Protein AF-A0A3R9HRT6-F1 (afdb_monomer)

Solvent-accessible surface area (backbone atoms only — not comparable to full-atom values): 5862 Å² total; per-residue (Å²): 130,56,70,68,53,45,34,55,47,36,35,75,77,74,50,81,60,59,59,66,68,38,66,72,36,67,67,59,38,50,55,53,43,52,58,54,49,53,51,51,52,51,52,52,50,48,50,53,50,51,51,53,50,51,53,50,50,53,39,50,52,36,41,48,50,49,41,30,70,75,70,73,45,58,59,71,64,43,35,75,78,38,48,65,62,43,49,54,54,51,59,76,49,36,84,76,30,54,80,80,80,83,127

Sequence (103 aa):
MTDLEKAKWLKKNYRDYALEWYLSDHARLNAIFRKEYEKYLSSLNNQILEEQQSQIEQIKERMLSAYKEVYGSDYLVDTLIDRRGTFERVQKIRELWSPVLAY

pLDDT: mean 93.58, std 7.85, range [43.78, 97.31]

Secondary structure (DSSP, 8-state):
--HHHHHHHHHHHT----HHHHHT-HHHHHHHHHHHHHHHHHHHHHHHHHHHHHHHHHHHHHHHHHHHHHHSS-HHHHHHH-HHHHHHHHHHTGGGTS-----

Structure (mmCIF, N/CA/C/O backbone):
data_AF-A0A3R9HRT6-F1
#
_entry.id   AF-A0A3R9HRT6-F1
#
loop_
_atom_site.group_PDB
_atom_site.id
_atom_site.type_symbol
_atom_site.label_atom_id
_atom_site.label_alt_id
_atom_site.label_comp_id
_atom_site.label_asym_id
_atom_site.label_entity_id
_atom_site.label_seq_id
_atom_site.pdbx_PDB_ins_code
_atom_site.Cartn_x
_atom_site.Cartn_y
_atom_site.Cartn_z
_atom_site.occupancy
_atom_site.B_iso_or_equiv
_atom_site.auth_seq_id
_atom_site.auth_comp_id
_atom_site.auth_asym_id
_atom_site.auth_atom_id
_atom_site.pdbx_PDB_model_num
ATOM 1 N N . MET A 1 1 ? 20.284 -8.390 -10.179 1.00 84.44 1 MET A N 1
ATOM 2 C CA . MET A 1 1 ? 19.790 -8.838 -11.494 1.00 84.44 1 MET A CA 1
ATOM 3 C C . MET A 1 1 ? 20.891 -8.716 -12.529 1.00 84.44 1 MET A C 1
ATOM 5 O O . MET A 1 1 ? 21.511 -7.657 -12.621 1.00 84.44 1 MET A O 1
ATOM 9 N N . THR A 1 2 ? 21.118 -9.784 -13.284 1.00 95.06 2 THR A N 1
ATOM 10 C CA . THR A 1 2 ? 21.954 -9.816 -14.489 1.00 95.06 2 THR A CA 1
ATOM 11 C C . THR A 1 2 ? 21.292 -9.034 -15.626 1.00 95.06 2 THR A C 1
ATOM 13 O O . THR A 1 2 ? 20.092 -8.761 -15.591 1.00 95.06 2 THR A O 1
ATOM 16 N N . ASP A 1 3 ? 22.048 -8.672 -16.659 1.00 94.19 3 ASP A N 1
ATOM 17 C CA . ASP A 1 3 ? 21.504 -7.925 -17.801 1.00 94.19 3 ASP A CA 1
ATOM 18 C C . ASP A 1 3 ? 20.426 -8.694 -18.561 1.00 94.19 3 ASP A C 1
ATOM 20 O O . ASP A 1 3 ? 19.420 -8.118 -18.971 1.00 94.19 3 ASP A O 1
ATOM 24 N N . LEU A 1 4 ? 20.581 -10.013 -18.673 1.00 95.69 4 LEU A N 1
ATOM 25 C CA . LEU A 1 4 ? 19.566 -10.874 -19.268 1.00 95.69 4 LEU A CA 1
ATOM 26 C C . LEU A 1 4 ? 18.261 -10.849 -18.459 1.00 95.69 4 LEU A C 1
ATOM 28 O O . LEU A 1 4 ? 17.177 -10.810 -19.039 1.00 95.69 4 LEU A O 1
ATOM 32 N N . GLU A 1 5 ? 18.348 -10.848 -17.127 1.00 96.12 5 GLU A N 1
ATOM 33 C CA . GLU A 1 5 ? 17.176 -10.734 -16.251 1.00 96.12 5 GLU A CA 1
ATOM 34 C C . GLU A 1 5 ? 16.505 -9.366 -16.386 1.00 96.12 5 GLU A C 1
ATOM 36 O O . GLU A 1 5 ? 15.284 -9.305 -16.522 1.00 96.12 5 GLU A O 1
ATOM 41 N N . LYS A 1 6 ? 17.290 -8.281 -16.428 1.00 96.44 6 LYS A N 1
ATOM 42 C CA . LYS A 1 6 ? 16.774 -6.920 -16.649 1.00 96.44 6 LYS A CA 1
ATOM 43 C C . LYS A 1 6 ? 16.067 -6.804 -17.997 1.00 96.44 6 LYS A C 1
ATOM 45 O O . LYS A 1 6 ? 14.966 -6.267 -18.061 1.00 96.44 6 LYS A O 1
ATOM 50 N N . ALA A 1 7 ? 16.665 -7.339 -19.061 1.00 96.12 7 ALA A N 1
ATOM 51 C CA . ALA A 1 7 ? 16.101 -7.316 -20.408 1.00 96.12 7 ALA A CA 1
ATOM 52 C C . ALA A 1 7 ? 14.798 -8.127 -20.495 1.00 96.12 7 ALA A C 1
ATOM 54 O O . ALA A 1 7 ? 13.801 -7.634 -21.020 1.00 96.12 7 ALA A O 1
ATOM 55 N N . LYS A 1 8 ? 14.763 -9.339 -19.919 1.00 96.31 8 LYS A N 1
ATOM 56 C CA . LYS A 1 8 ? 13.537 -10.154 -19.830 1.00 96.31 8 LYS A CA 1
ATOM 57 C C . LYS A 1 8 ? 12.447 -9.451 -19.027 1.00 96.31 8 LYS A C 1
ATOM 59 O O . LYS A 1 8 ? 11.283 -9.469 -19.424 1.00 96.31 8 LYS A O 1
ATOM 64 N N . TRP A 1 9 ? 12.818 -8.817 -17.917 1.00 96.94 9 TRP A N 1
ATOM 65 C CA . TRP A 1 9 ? 11.882 -8.057 -17.100 1.00 96.94 9 TRP A CA 1
ATOM 66 C C . TRP A 1 9 ? 11.313 -6.859 -17.869 1.00 96.94 9 TRP A C 1
ATOM 68 O O . TRP A 1 9 ? 10.097 -6.685 -17.886 1.00 96.94 9 TRP A O 1
ATOM 78 N N . LEU A 1 10 ? 12.151 -6.082 -18.563 1.00 96.12 10 LEU A N 1
ATOM 79 C CA . LEU A 1 10 ? 11.712 -4.940 -19.373 1.00 96.12 10 LEU A CA 1
ATOM 80 C C . LEU A 1 10 ? 10.822 -5.354 -20.546 1.00 96.12 10 LEU A C 1
ATOM 82 O O . LEU A 1 10 ? 9.818 -4.692 -20.799 1.00 96.12 10 LEU A O 1
ATOM 86 N N . LYS A 1 11 ? 11.138 -6.468 -21.214 1.00 95.38 11 LYS A N 1
ATOM 87 C CA . LYS A 1 11 ? 10.303 -7.016 -22.290 1.00 95.38 11 LYS A CA 1
ATOM 88 C C . LYS A 1 11 ? 8.879 -7.310 -21.810 1.00 95.38 11 LYS A C 1
ATOM 90 O O . LYS A 1 11 ? 7.918 -7.016 -22.509 1.00 95.38 11 LYS A O 1
ATOM 95 N N . LYS A 1 12 ? 8.747 -7.851 -20.594 1.00 94.75 12 LYS A N 1
ATOM 96 C CA . LYS A 1 12 ? 7.455 -8.194 -19.985 1.00 94.75 12 LYS A CA 1
ATOM 97 C C . LYS A 1 12 ? 6.709 -6.988 -19.402 1.00 94.75 12 LYS A C 1
ATOM 99 O O . LYS A 1 12 ? 5.489 -6.945 -19.496 1.00 94.75 12 LYS A O 1
ATOM 104 N N . ASN A 1 13 ? 7.415 -6.056 -18.758 1.00 92.81 13 ASN A N 1
ATOM 105 C CA . ASN A 1 13 ? 6.801 -5.042 -17.886 1.00 92.81 13 ASN A CA 1
ATOM 106 C C . ASN A 1 13 ? 6.921 -3.598 -18.402 1.00 92.81 13 ASN A C 1
ATOM 108 O O . ASN A 1 13 ? 6.373 -2.693 -17.782 1.00 92.81 13 ASN A O 1
ATOM 112 N N . TYR A 1 14 ? 7.641 -3.361 -19.501 1.00 91.12 14 TYR A N 1
ATOM 113 C CA . TYR A 1 14 ? 7.830 -2.023 -20.065 1.00 91.12 14 TYR A CA 1
ATOM 114 C C . TYR A 1 14 ? 7.458 -1.954 -21.548 1.00 91.12 14 TYR A C 1
ATOM 116 O O . TYR A 1 14 ? 6.470 -1.313 -21.903 1.00 91.12 14 TYR A O 1
ATOM 124 N N . ARG A 1 15 ? 8.249 -2.572 -22.432 1.00 91.12 15 ARG A N 1
ATOM 125 C CA . ARG A 1 15 ? 8.025 -2.563 -23.886 1.00 91.12 15 ARG A CA 1
ATOM 126 C C . ARG A 1 15 ? 8.558 -3.839 -24.507 1.00 91.12 15 ARG A C 1
ATOM 128 O O . ARG A 1 15 ? 9.632 -4.302 -24.145 1.00 91.12 15 ARG A O 1
ATOM 135 N N . ASP A 1 16 ? 7.851 -4.351 -25.503 1.00 92.19 16 ASP A N 1
ATOM 136 C CA . ASP A 1 16 ? 8.189 -5.624 -26.136 1.00 92.19 16 ASP A CA 1
ATOM 137 C C . ASP A 1 16 ? 9.268 -5.485 -27.229 1.00 92.19 16 ASP A C 1
ATOM 139 O O . ASP A 1 16 ? 9.079 -5.868 -28.382 1.00 92.19 16 ASP A O 1
ATOM 143 N N . TYR A 1 17 ? 10.421 -4.899 -26.890 1.00 92.44 17 TYR A N 1
ATOM 144 C CA . TYR A 1 17 ? 11.575 -4.920 -27.791 1.00 92.44 17 TYR A CA 1
ATOM 145 C C . TYR A 1 17 ? 12.247 -6.304 -27.800 1.00 92.44 17 TYR A C 1
ATOM 147 O O . TYR A 1 17 ? 12.071 -7.143 -26.905 1.00 92.44 17 TYR A O 1
ATOM 155 N N . ALA A 1 18 ? 13.036 -6.556 -28.843 1.00 93.69 18 ALA A N 1
ATOM 156 C CA . ALA A 1 18 ? 13.901 -7.726 -28.912 1.00 93.69 18 ALA A CA 1
ATOM 157 C C . ALA A 1 18 ? 14.924 -7.709 -27.757 1.00 93.69 18 ALA A C 1
ATOM 159 O O . ALA A 1 18 ? 15.369 -6.640 -27.326 1.00 93.69 18 ALA A O 1
ATOM 160 N N . LEU A 1 19 ? 15.307 -8.881 -27.243 1.00 94.06 19 LEU A N 1
ATOM 161 C CA . LEU A 1 19 ? 16.270 -8.960 -26.136 1.00 94.06 19 LEU A CA 1
ATOM 162 C C . LEU A 1 19 ? 17.639 -8.429 -26.565 1.00 94.06 19 LEU A C 1
ATOM 164 O O . LEU A 1 19 ? 18.303 -7.743 -25.797 1.00 94.06 19 LEU A O 1
ATOM 168 N N . GLU A 1 20 ? 18.014 -8.680 -27.812 1.00 94.69 20 GLU A N 1
ATOM 169 C CA . GLU A 1 20 ? 19.232 -8.210 -28.462 1.00 94.69 20 GLU A CA 1
ATOM 170 C C . GLU A 1 20 ? 19.295 -6.684 -28.465 1.00 94.69 20 GLU A C 1
ATOM 172 O O . GLU A 1 20 ? 20.349 -6.112 -28.210 1.00 94.69 20 GLU A O 1
ATOM 177 N N . TRP A 1 21 ? 18.155 -6.015 -28.669 1.00 95.25 21 TRP A N 1
ATOM 178 C CA . TRP A 1 21 ? 18.081 -4.560 -28.579 1.00 95.25 21 TRP A CA 1
ATOM 179 C C . TRP A 1 21 ? 18.355 -4.082 -27.153 1.00 95.25 21 TRP A C 1
ATOM 181 O O . TRP A 1 21 ? 19.100 -3.132 -26.950 1.00 95.25 21 TRP A O 1
ATOM 191 N N . TYR A 1 22 ? 17.807 -4.742 -26.133 1.00 93.81 22 TYR A N 1
ATOM 192 C CA . TYR A 1 22 ? 18.120 -4.386 -24.748 1.00 93.81 22 TYR A CA 1
ATOM 193 C C . TYR A 1 22 ? 19.584 -4.654 -24.390 1.00 93.81 22 TYR A C 1
ATOM 195 O O . TYR A 1 22 ? 20.205 -3.833 -23.723 1.00 93.81 22 TYR A O 1
ATOM 203 N N . LEU A 1 23 ? 20.142 -5.770 -24.854 1.00 95.31 23 LEU A N 1
ATOM 204 C CA . LEU A 1 23 ? 21.506 -6.195 -24.548 1.00 95.31 23 LEU A CA 1
ATOM 205 C C . LEU A 1 23 ? 22.575 -5.460 -25.369 1.00 95.31 23 LEU A C 1
ATOM 207 O O . LEU A 1 23 ? 23.745 -5.508 -25.002 1.00 95.31 23 LEU A O 1
ATOM 211 N N . SER A 1 24 ? 22.200 -4.761 -26.447 1.00 95.00 24 SER A N 1
ATOM 212 C CA . SER A 1 24 ? 23.159 -4.058 -27.309 1.00 95.00 24 SER A CA 1
ATOM 213 C C . SER A 1 24 ? 23.849 -2.876 -26.623 1.00 95.00 24 SER A C 1
ATOM 215 O O . SER A 1 24 ? 24.880 -2.417 -27.099 1.00 95.00 24 SER A O 1
ATOM 217 N N . ASP A 1 25 ? 23.253 -2.327 -25.562 1.00 95.62 25 ASP A N 1
ATOM 218 C CA . ASP A 1 25 ? 23.779 -1.175 -24.830 1.00 95.62 25 ASP A CA 1
ATOM 219 C C . ASP A 1 25 ? 23.486 -1.323 -23.332 1.00 95.62 25 ASP A C 1
ATOM 221 O O . ASP A 1 25 ? 22.357 -1.138 -22.864 1.00 95.62 25 ASP A O 1
ATOM 225 N N . HIS A 1 26 ? 24.537 -1.639 -22.576 1.00 94.81 26 HIS A N 1
ATOM 226 C CA . HIS A 1 26 ? 24.471 -1.859 -21.134 1.00 94.81 26 HIS A CA 1
ATOM 227 C C . HIS A 1 26 ? 24.055 -0.605 -20.350 1.00 94.81 26 HIS A C 1
ATOM 229 O O . HIS A 1 26 ? 23.295 -0.692 -19.380 1.00 94.81 26 HIS A O 1
ATOM 235 N N . ALA A 1 27 ? 24.526 0.576 -20.762 1.00 95.94 27 ALA A N 1
ATOM 236 C CA . ALA A 1 27 ? 24.201 1.825 -20.083 1.00 95.94 27 ALA A CA 1
ATOM 237 C C . ALA A 1 27 ? 22.716 2.153 -20.262 1.00 95.94 27 ALA A C 1
ATOM 239 O O . ALA A 1 27 ? 22.020 2.453 -19.286 1.00 95.94 27 ALA A O 1
ATOM 240 N N . ARG A 1 28 ? 22.203 2.002 -21.490 1.00 95.69 28 ARG A N 1
ATOM 241 C CA . ARG A 1 28 ? 20.776 2.156 -21.791 1.00 95.69 28 ARG A CA 1
ATOM 242 C C . ARG A 1 28 ? 19.925 1.148 -21.026 1.00 95.69 28 ARG A C 1
ATOM 244 O O . ARG A 1 28 ? 18.931 1.545 -20.418 1.00 95.69 28 ARG A O 1
ATOM 251 N N . LEU A 1 29 ? 20.307 -0.129 -21.034 1.00 96.44 29 LEU A N 1
ATOM 252 C CA . LEU A 1 29 ? 19.603 -1.183 -20.305 1.00 96.44 29 LEU A CA 1
ATOM 253 C C . LEU A 1 29 ? 19.452 -0.827 -18.827 1.00 96.44 29 LEU A C 1
ATOM 255 O O . LEU A 1 29 ? 18.341 -0.841 -18.303 1.00 96.44 29 LEU A O 1
ATOM 259 N N . ASN A 1 30 ? 20.553 -0.465 -18.170 1.00 96.69 30 ASN A N 1
ATOM 260 C CA . ASN A 1 30 ? 20.539 -0.116 -16.754 1.00 96.69 30 ASN A CA 1
ATOM 261 C C . ASN A 1 30 ? 19.715 1.136 -16.465 1.00 96.69 30 ASN A C 1
ATOM 263 O O . ASN A 1 30 ? 18.976 1.152 -15.483 1.00 96.69 30 ASN A O 1
ATOM 267 N N . ALA A 1 31 ? 19.818 2.167 -17.306 1.00 96.75 31 ALA A N 1
ATOM 268 C CA . ALA A 1 31 ? 19.074 3.408 -17.121 1.00 96.75 31 ALA A CA 1
ATOM 269 C C . ALA A 1 31 ? 17.558 3.185 -17.227 1.00 96.75 31 ALA A C 1
ATOM 271 O O . ALA A 1 31 ? 16.806 3.633 -16.358 1.00 96.75 31 ALA A O 1
ATOM 272 N N . ILE A 1 32 ? 17.109 2.455 -18.256 1.00 95.88 32 ILE A N 1
ATOM 273 C CA . ILE A 1 32 ? 15.690 2.124 -18.438 1.00 95.88 32 ILE A CA 1
ATOM 274 C C . ILE A 1 32 ? 15.226 1.194 -17.317 1.00 95.88 32 ILE A C 1
ATOM 276 O O . ILE A 1 32 ? 14.208 1.469 -16.685 1.00 95.88 32 ILE A O 1
ATOM 280 N N . PHE A 1 33 ? 15.981 0.125 -17.039 1.00 97.06 33 PHE A N 1
ATOM 281 C CA . PHE A 1 33 ? 15.633 -0.841 -16.000 1.00 97.06 33 PHE A CA 1
ATOM 282 C C . PHE A 1 33 ? 15.463 -0.159 -14.650 1.00 97.06 33 PHE A C 1
ATOM 284 O O . PHE A 1 33 ? 14.425 -0.324 -14.027 1.00 97.06 33 PHE A O 1
ATOM 291 N N . ARG A 1 34 ? 16.434 0.650 -14.219 1.00 96.75 34 ARG A N 1
ATOM 292 C CA . ARG A 1 34 ? 16.368 1.345 -12.933 1.00 96.75 34 ARG A CA 1
ATOM 293 C C . ARG A 1 34 ? 15.111 2.205 -12.828 1.00 96.75 34 ARG A C 1
ATOM 295 O O . ARG A 1 34 ? 14.365 2.061 -11.869 1.00 96.75 34 ARG A O 1
ATOM 302 N N . LYS A 1 35 ? 14.850 3.046 -13.831 1.00 96.56 35 LYS A N 1
ATOM 303 C CA . LYS A 1 35 ? 13.698 3.952 -13.825 1.00 96.56 35 LYS A CA 1
ATOM 304 C C . LYS A 1 35 ? 12.367 3.203 -13.759 1.00 96.56 35 LYS A C 1
ATOM 306 O O . LYS A 1 35 ? 11.493 3.567 -12.978 1.00 96.56 35 LYS A O 1
ATOM 311 N N . GLU A 1 36 ? 12.188 2.188 -14.597 1.00 96.69 36 GLU A N 1
ATOM 312 C CA . GLU A 1 36 ? 10.913 1.470 -14.680 1.00 96.69 36 GLU A CA 1
ATOM 313 C C . GLU A 1 36 ? 10.726 0.497 -13.512 1.00 96.69 36 GLU A C 1
ATOM 315 O O . GLU A 1 36 ? 9.615 0.345 -13.010 1.00 96.69 36 GLU A O 1
ATOM 320 N N . TYR A 1 37 ? 11.809 -0.097 -13.010 1.00 96.06 37 TYR A N 1
ATOM 321 C CA . TYR A 1 37 ? 11.769 -0.950 -11.828 1.00 96.06 37 TYR A CA 1
ATOM 322 C C . TYR A 1 37 ? 11.470 -0.149 -10.554 1.00 96.06 37 TYR A C 1
ATOM 324 O O . TYR A 1 37 ? 10.645 -0.575 -9.752 1.00 96.06 37 TYR A O 1
ATOM 332 N N . GLU A 1 38 ? 12.058 1.041 -10.388 1.00 96.12 38 GLU A N 1
ATOM 333 C CA . GLU A 1 38 ? 11.729 1.954 -9.280 1.00 96.12 38 GLU A CA 1
ATOM 334 C C . GLU A 1 38 ? 10.241 2.345 -9.299 1.00 96.12 38 GLU A C 1
ATOM 336 O O . GLU A 1 38 ? 9.571 2.271 -8.269 1.00 96.12 38 GLU A O 1
ATOM 341 N N . LYS A 1 39 ? 9.685 2.685 -10.471 1.00 96.00 39 LYS A N 1
ATOM 342 C CA . LYS A 1 39 ? 8.243 2.957 -10.614 1.00 96.00 39 LYS A CA 1
ATOM 343 C C . LYS A 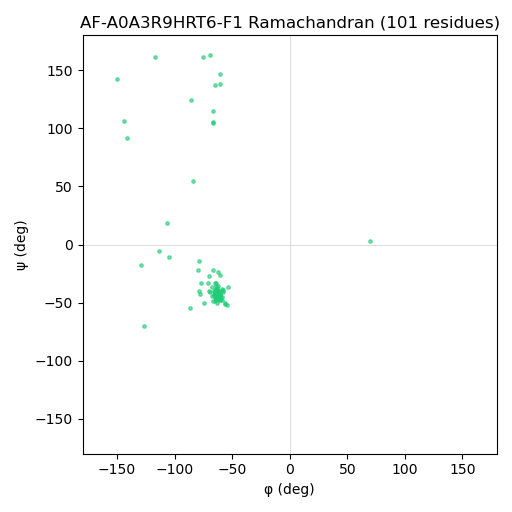1 39 ? 7.384 1.748 -10.265 1.00 96.00 3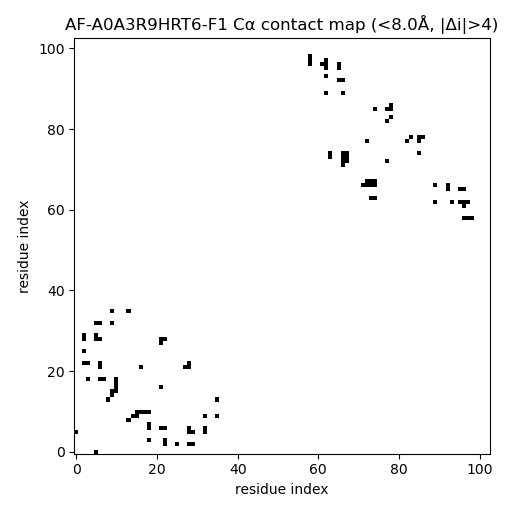9 LYS A C 1
ATOM 345 O O . LYS A 1 39 ? 6.383 1.899 -9.571 1.00 96.00 39 LYS A O 1
ATOM 350 N N . TYR A 1 40 ? 7.763 0.564 -10.743 1.00 95.94 40 TYR A N 1
ATOM 351 C CA . TYR A 1 40 ? 7.054 -0.676 -10.443 1.00 95.94 40 TYR A CA 1
ATOM 352 C C . TYR A 1 40 ? 7.018 -0.942 -8.934 1.00 95.94 40 TYR A C 1
ATOM 354 O O . TYR A 1 40 ? 5.947 -1.181 -8.380 1.00 95.94 40 TYR A O 1
ATOM 362 N N . LEU A 1 41 ? 8.163 -0.826 -8.255 1.00 96.19 41 LEU A N 1
ATOM 363 C CA . LEU A 1 41 ? 8.240 -0.987 -6.804 1.00 96.19 41 LEU A CA 1
ATOM 364 C C . LEU A 1 41 ? 7.408 0.061 -6.067 1.00 96.19 41 LEU A C 1
ATOM 366 O O . LEU A 1 41 ? 6.703 -0.283 -5.124 1.00 96.19 41 LEU A O 1
ATOM 370 N N . SER A 1 42 ? 7.445 1.320 -6.508 1.00 96.69 42 SER A N 1
ATOM 371 C CA . SER A 1 42 ? 6.617 2.373 -5.917 1.00 96.69 42 SER A CA 1
ATOM 372 C C . SER A 1 42 ? 5.127 2.083 -6.084 1.00 96.69 42 SER A C 1
ATOM 374 O O . SER A 1 42 ? 4.372 2.266 -5.136 1.00 96.69 42 SER A O 1
ATOM 376 N N . SER A 1 43 ? 4.698 1.615 -7.258 1.00 95.81 43 SER A N 1
ATOM 377 C CA . SER A 1 43 ? 3.303 1.242 -7.502 1.00 95.81 43 SER A CA 1
ATOM 378 C C . SER A 1 43 ? 2.876 0.071 -6.623 1.00 95.81 43 SER A C 1
ATOM 380 O O . SER A 1 43 ? 1.794 0.109 -6.049 1.00 95.81 43 SER A O 1
ATOM 382 N N . LEU A 1 44 ? 3.723 -0.953 -6.498 1.00 95.94 44 LEU A N 1
ATOM 383 C CA . LEU A 1 44 ? 3.449 -2.110 -5.650 1.00 95.94 44 LEU A CA 1
ATOM 384 C C . LEU A 1 44 ? 3.333 -1.699 -4.178 1.00 95.94 44 LEU A C 1
ATOM 386 O O . LEU A 1 44 ? 2.422 -2.130 -3.480 1.00 95.94 44 LEU A O 1
ATOM 390 N N . ASN A 1 45 ? 4.231 -0.830 -3.715 1.00 96.19 45 ASN A N 1
ATOM 391 C CA . ASN A 1 45 ? 4.199 -0.338 -2.345 1.00 96.19 45 ASN A CA 1
ATOM 392 C C . ASN A 1 45 ? 2.942 0.501 -2.077 1.00 96.19 45 ASN A C 1
ATOM 394 O O . ASN A 1 45 ? 2.324 0.351 -1.031 1.00 96.19 45 ASN A O 1
ATOM 398 N N . ASN A 1 46 ? 2.523 1.331 -3.037 1.00 96.62 46 ASN A N 1
ATOM 399 C CA . ASN A 1 46 ? 1.273 2.084 -2.929 1.00 96.62 46 ASN A CA 1
ATOM 400 C C . ASN A 1 46 ? 0.056 1.156 -2.846 1.00 96.62 46 ASN A C 1
ATOM 402 O O . ASN A 1 46 ? -0.797 1.380 -1.999 1.00 96.62 46 ASN A O 1
ATOM 406 N N . GLN A 1 47 ? 0.006 0.087 -3.647 1.00 96.19 47 GLN A N 1
ATOM 407 C CA . GLN A 1 47 ? -1.077 -0.903 -3.573 1.00 96.19 47 GLN A CA 1
ATOM 408 C C . GLN A 1 47 ? -1.137 -1.588 -2.203 1.00 96.19 47 GLN A C 1
ATOM 410 O O . GLN A 1 47 ? -2.213 -1.713 -1.627 1.00 96.19 47 GLN A O 1
ATOM 415 N N . ILE A 1 48 ? 0.017 -1.977 -1.652 1.00 96.19 48 ILE A N 1
ATOM 416 C CA . ILE A 1 48 ? 0.099 -2.559 -0.304 1.00 96.19 48 ILE A CA 1
ATOM 417 C C . ILE A 1 48 ? -0.405 -1.562 0.747 1.00 96.19 48 ILE A C 1
ATOM 419 O O . ILE A 1 48 ? -1.158 -1.940 1.642 1.00 96.19 48 ILE A O 1
ATOM 423 N N . LEU A 1 49 ? -0.012 -0.290 0.642 1.00 95.94 49 LEU A N 1
ATOM 424 C CA . LEU A 1 49 ? -0.455 0.756 1.564 1.00 95.94 49 LEU A CA 1
ATOM 425 C C . LEU A 1 49 ? -1.961 1.019 1.459 1.00 95.94 49 LEU A C 1
ATOM 427 O O . LEU A 1 49 ? -2.622 1.163 2.484 1.00 95.94 49 LEU A O 1
ATOM 431 N N . GLU A 1 50 ? -2.513 1.054 0.248 1.00 96.06 50 GLU A N 1
ATOM 432 C CA . GLU A 1 50 ? -3.953 1.204 0.016 1.00 96.06 50 GLU A CA 1
ATOM 433 C C . GLU A 1 50 ? -4.741 0.025 0.596 1.00 96.06 50 GLU A C 1
ATOM 435 O O . GLU A 1 50 ? -5.756 0.230 1.264 1.00 96.06 50 GLU A O 1
ATOM 440 N N . GLU A 1 51 ? -4.258 -1.204 0.408 1.00 95.56 51 GLU A N 1
ATOM 441 C CA . GLU A 1 51 ? -4.881 -2.403 0.968 1.00 95.56 51 GLU A CA 1
ATOM 442 C C . GLU A 1 51 ? -4.845 -2.392 2.502 1.00 95.56 51 GLU A C 1
ATOM 444 O O . GLU A 1 51 ? -5.874 -2.600 3.147 1.00 95.56 51 GLU A O 1
ATOM 449 N N . GLN A 1 52 ? -3.693 -2.076 3.101 1.00 93.69 52 GLN A N 1
ATOM 450 C CA . GLN A 1 52 ? -3.563 -1.940 4.554 1.00 93.69 52 GLN A CA 1
ATOM 451 C C . GLN A 1 52 ? -4.474 -0.842 5.108 1.00 93.69 52 GLN A C 1
ATOM 453 O O . GLN A 1 52 ? -5.143 -1.049 6.121 1.00 93.69 52 GLN A O 1
ATOM 458 N N . GLN A 1 53 ? -4.548 0.310 4.437 1.00 95.50 53 GLN A N 1
ATOM 459 C CA . GLN A 1 53 ? -5.435 1.397 4.840 1.00 95.50 53 GLN A CA 1
ATOM 460 C C . GLN A 1 53 ? -6.906 0.975 4.755 1.00 95.50 53 GLN A C 1
ATOM 462 O O . GLN A 1 53 ? -7.677 1.264 5.669 1.00 95.50 53 GLN A O 1
ATOM 467 N N . SER A 1 54 ? -7.294 0.252 3.700 1.00 95.06 54 SER A N 1
ATOM 468 C CA . SER A 1 54 ? -8.648 -0.286 3.555 1.00 95.06 54 SER A CA 1
ATOM 469 C C . SER A 1 54 ? -8.995 -1.248 4.693 1.00 95.06 54 SER A C 1
ATOM 471 O O . SER A 1 54 ? -10.064 -1.133 5.292 1.00 95.06 54 SER A O 1
ATOM 473 N N . GLN A 1 55 ? -8.075 -2.145 5.060 1.00 92.94 55 GLN A N 1
ATOM 474 C CA . GLN A 1 55 ? -8.262 -3.056 6.191 1.00 92.94 55 GLN A CA 1
ATOM 475 C C . GLN A 1 55 ? -8.411 -2.298 7.520 1.00 92.94 55 GLN A C 1
ATOM 477 O O . GLN A 1 55 ? -9.286 -2.629 8.320 1.00 92.94 55 GLN A O 1
ATOM 482 N N . ILE A 1 56 ? -7.603 -1.258 7.754 1.00 93.00 56 ILE A N 1
ATOM 483 C CA . ILE A 1 56 ? -7.692 -0.421 8.961 1.00 93.00 56 ILE A CA 1
ATOM 484 C C . ILE A 1 56 ? -9.042 0.298 9.038 1.00 93.00 56 ILE A C 1
ATOM 486 O O . ILE A 1 56 ? -9.670 0.283 10.099 1.00 93.00 56 ILE A O 1
ATOM 490 N N . GLU A 1 57 ? -9.513 0.899 7.942 1.00 95.19 57 GLU A N 1
ATOM 491 C CA . GLU A 1 57 ? -10.819 1.571 7.923 1.00 95.19 57 GLU A CA 1
ATOM 492 C C . GLU A 1 57 ? -11.962 0.581 8.164 1.00 95.19 57 GLU A C 1
ATOM 494 O O . GLU A 1 57 ? -12.833 0.856 8.986 1.00 95.19 57 GLU A O 1
ATOM 499 N N . GLN A 1 58 ? -11.916 -0.617 7.576 1.00 94.38 58 GLN A N 1
ATOM 500 C CA . GLN A 1 58 ? -12.914 -1.657 7.850 1.00 94.38 58 GLN A CA 1
ATOM 501 C C . GLN A 1 58 ? -12.933 -2.077 9.327 1.00 94.38 58 GLN A C 1
ATOM 503 O O . GLN A 1 58 ? -14.003 -2.237 9.918 1.00 94.38 58 GLN A O 1
ATOM 508 N N . ILE A 1 59 ? -11.763 -2.252 9.952 1.00 93.69 59 ILE A N 1
ATOM 509 C CA . ILE A 1 59 ? -11.665 -2.582 11.383 1.00 93.69 59 ILE A CA 1
ATOM 510 C C . ILE A 1 59 ? -12.249 -1.449 12.231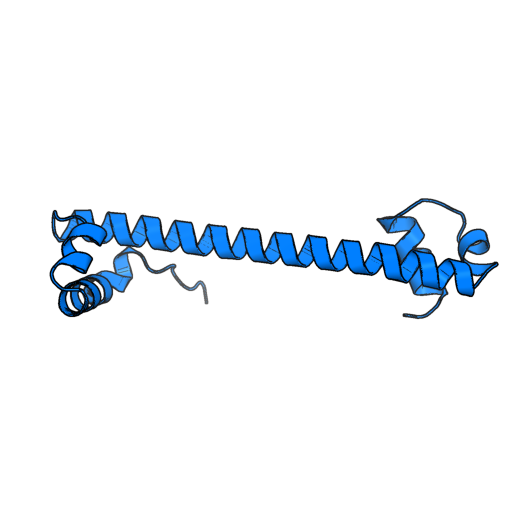 1.00 93.69 59 ILE A C 1
ATOM 512 O O . ILE A 1 59 ? -13.018 -1.700 13.159 1.00 93.69 59 ILE A O 1
ATOM 516 N N . LYS A 1 60 ? -11.916 -0.201 11.904 1.00 94.50 60 LYS A N 1
ATOM 517 C CA . LYS A 1 60 ? -12.431 0.988 12.586 1.00 94.50 60 LYS A CA 1
ATOM 518 C C . LYS A 1 60 ? -13.950 1.096 12.455 1.00 94.50 60 LYS A C 1
ATOM 520 O O . LYS A 1 60 ? -14.614 1.316 13.461 1.00 94.50 60 LYS A O 1
ATOM 525 N N . GLU A 1 61 ? -14.517 0.899 11.270 1.00 95.44 61 GLU A N 1
ATOM 526 C CA . GLU A 1 61 ? -15.970 0.922 11.051 1.00 95.44 61 GLU A CA 1
ATOM 527 C C . GLU A 1 61 ? -16.695 -0.155 11.864 1.00 95.44 61 GLU A C 1
ATOM 529 O O . GLU A 1 61 ? -17.704 0.132 12.514 1.00 95.44 61 GLU A O 1
ATOM 534 N N . ARG A 1 62 ? -16.154 -1.380 11.896 1.00 95.44 62 ARG A N 1
ATOM 535 C CA . ARG A 1 62 ? -16.680 -2.465 12.740 1.00 95.44 62 ARG A CA 1
ATOM 536 C C . ARG A 1 62 ? -16.617 -2.102 14.217 1.00 95.44 62 ARG A C 1
ATOM 538 O O . ARG A 1 62 ? -17.595 -2.291 14.931 1.00 95.44 62 ARG A O 1
ATOM 545 N N . MET A 1 63 ? -15.495 -1.544 14.665 1.00 96.06 63 MET A N 1
ATOM 546 C CA . MET A 1 63 ? -15.299 -1.117 16.050 1.00 96.06 63 MET A CA 1
ATOM 547 C C . MET A 1 63 ? -16.294 -0.021 16.452 1.00 96.06 63 MET A C 1
ATOM 549 O O . MET A 1 63 ? -16.911 -0.122 17.511 1.00 96.06 63 MET A O 1
ATOM 553 N N . LEU A 1 64 ? -16.490 0.996 15.605 1.00 96.06 64 LEU A N 1
ATOM 554 C CA . LEU A 1 64 ? -17.462 2.070 15.840 1.00 96.06 64 LEU A CA 1
ATOM 555 C C . LEU A 1 64 ? -18.895 1.524 15.896 1.00 96.06 64 LEU A C 1
ATOM 557 O O . LEU A 1 64 ? -19.663 1.896 16.783 1.00 96.06 64 LEU A O 1
ATOM 561 N N . SER A 1 65 ? -19.233 0.614 14.982 1.00 96.25 65 SER A N 1
ATOM 562 C CA . SER A 1 65 ? -20.558 -0.009 14.920 1.00 96.25 65 SER A CA 1
ATOM 563 C C . SER A 1 65 ? -20.840 -0.857 16.161 1.00 96.25 65 SER A C 1
ATOM 565 O O . SER A 1 65 ? -21.861 -0.653 16.813 1.00 96.25 65 SER A O 1
ATOM 567 N N . ALA A 1 66 ? -19.904 -1.727 16.552 1.00 96.44 66 ALA A N 1
ATOM 568 C CA . ALA A 1 66 ? -20.026 -2.563 17.744 1.00 96.44 66 ALA A CA 1
ATOM 569 C C . ALA A 1 66 ? -20.107 -1.727 19.031 1.00 96.44 66 ALA A C 1
ATOM 571 O O . ALA A 1 66 ? -20.896 -2.031 19.923 1.00 96.44 66 ALA A O 1
ATOM 572 N N . TYR A 1 67 ? -19.324 -0.646 19.133 1.00 97.31 67 TYR A N 1
ATOM 573 C CA . TYR A 1 67 ? -19.402 0.258 20.281 1.00 97.31 67 TYR A CA 1
ATOM 574 C C . TYR A 1 67 ? -20.792 0.888 20.402 1.00 97.31 67 TYR A C 1
ATOM 576 O O . TYR A 1 67 ? -21.385 0.868 21.481 1.00 97.31 67 TYR A O 1
ATOM 584 N N . LYS A 1 68 ? -21.329 1.397 19.288 1.00 97.19 68 LYS A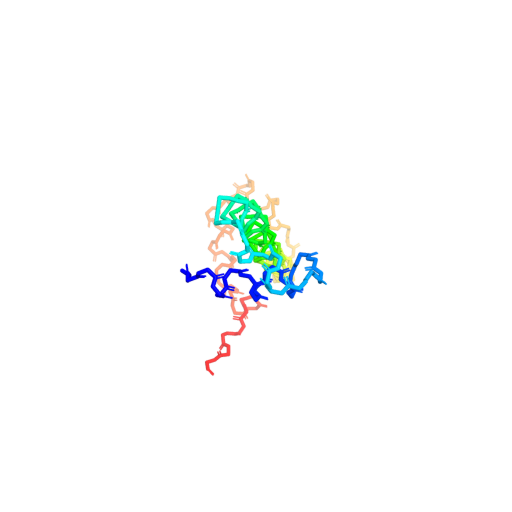 N 1
ATOM 585 C CA . LYS A 1 68 ? -22.661 2.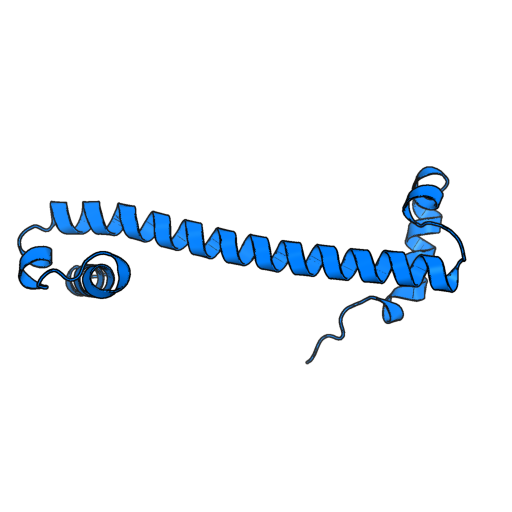003 19.250 1.00 97.19 68 LYS A CA 1
ATOM 586 C C . LYS A 1 68 ? -23.765 0.996 19.566 1.00 97.19 68 LYS A C 1
ATOM 588 O O . LYS A 1 68 ? -24.712 1.348 20.259 1.00 97.19 68 LYS A O 1
ATOM 593 N N . GLU A 1 69 ? -23.645 -0.238 19.088 1.00 96.75 69 GLU A N 1
ATOM 594 C CA . GLU A 1 69 ? -24.606 -1.308 19.368 1.00 96.75 69 GLU A CA 1
ATOM 595 C C . GLU A 1 69 ? -24.623 -1.699 20.853 1.00 96.75 69 GLU A C 1
ATOM 597 O O . GLU A 1 69 ? -25.694 -1.830 21.440 1.00 96.75 69 GLU A O 1
ATOM 602 N N . VAL A 1 70 ? -23.451 -1.829 21.483 1.00 97.25 70 VAL A N 1
ATOM 603 C CA . VAL A 1 70 ? -23.346 -2.271 22.884 1.00 97.25 70 VAL A CA 1
ATOM 604 C C . VAL A 1 70 ? -23.669 -1.156 23.879 1.00 97.25 70 VAL A C 1
ATOM 606 O O . VAL A 1 70 ? -24.333 -1.403 24.884 1.00 97.25 70 VAL A O 1
ATOM 609 N N . TYR A 1 71 ? -23.181 0.062 23.639 1.00 95.75 71 TYR A N 1
ATOM 610 C CA . TYR A 1 71 ? -23.264 1.158 24.612 1.00 95.75 71 TYR A CA 1
ATOM 611 C C . TYR A 1 71 ? -24.316 2.216 24.262 1.00 95.75 71 TYR A C 1
ATOM 613 O O . TYR A 1 71 ? -24.623 3.064 25.097 1.00 95.75 71 TYR A O 1
ATOM 621 N N . GLY A 1 72 ? -24.884 2.185 23.051 1.00 95.31 72 GLY A N 1
ATOM 622 C CA . GLY A 1 72 ? -25.889 3.151 22.596 1.00 95.31 72 GLY A CA 1
ATOM 623 C C . GLY A 1 72 ? -25.352 4.569 22.360 1.00 95.31 72 GLY A C 1
ATOM 624 O O . GLY A 1 72 ? -26.130 5.462 22.027 1.00 95.31 72 GLY A O 1
ATOM 625 N N . SER A 1 73 ? -24.045 4.787 22.520 1.00 93.94 73 SER A N 1
ATOM 626 C CA . SER A 1 73 ? -23.364 6.076 22.376 1.00 93.94 73 SER A CA 1
ATOM 627 C C . SER A 1 73 ? -22.337 6.061 21.240 1.00 93.94 73 SER A C 1
ATOM 629 O O . SER A 1 73 ? -21.930 5.008 20.745 1.00 93.94 73 SER A O 1
ATOM 631 N N . ASP A 1 74 ? -21.941 7.249 20.780 1.00 95.56 74 ASP A N 1
ATOM 632 C CA . ASP A 1 74 ? -20.934 7.398 19.731 1.00 95.56 74 ASP A CA 1
ATOM 633 C C . ASP A 1 74 ? -19.522 7.387 20.332 1.00 95.56 74 ASP A C 1
ATOM 635 O O . ASP A 1 74 ? -19.195 8.197 21.199 1.00 95.56 74 ASP A O 1
ATOM 639 N N . TYR A 1 75 ? -18.669 6.482 19.848 1.00 95.19 75 TYR A N 1
ATOM 640 C CA . TYR A 1 75 ? -17.304 6.323 20.352 1.00 95.19 75 TYR A CA 1
ATOM 641 C C . TYR A 1 75 ? -16.474 7.609 20.244 1.00 95.19 75 TYR A C 1
ATOM 643 O O . TYR A 1 75 ? -15.678 7.894 21.139 1.00 95.19 75 TYR A O 1
ATOM 651 N N . LEU A 1 76 ? -16.613 8.382 19.160 1.00 94.56 76 LEU A N 1
ATOM 652 C CA . LEU A 1 76 ? -15.822 9.599 18.965 1.00 94.56 76 LEU A CA 1
ATOM 653 C C . LEU A 1 76 ? -16.264 10.683 19.947 1.00 94.56 76 LEU A C 1
ATOM 655 O O . LEU A 1 76 ? -15.409 11.346 20.530 1.00 94.56 76 LEU A O 1
ATOM 659 N N . VAL A 1 77 ? -17.571 10.811 20.187 1.00 95.88 77 VAL A N 1
ATOM 660 C CA . VAL A 1 77 ? -18.121 11.729 21.197 1.00 95.88 77 VAL A CA 1
ATOM 661 C C . VAL A 1 77 ? -17.658 11.334 22.600 1.0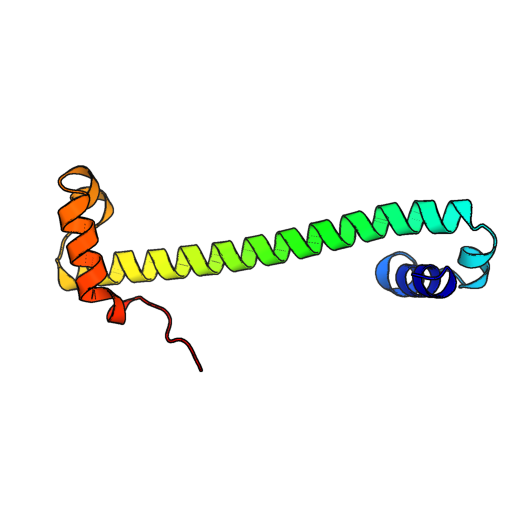0 95.88 77 VAL A C 1
ATOM 663 O O . VAL A 1 77 ? -17.101 12.165 23.316 1.00 95.88 77 VAL A O 1
ATOM 666 N N . ASP A 1 78 ? -17.801 10.063 22.974 1.00 95.38 78 ASP A N 1
ATOM 667 C CA . ASP A 1 78 ? -17.416 9.570 24.300 1.00 95.38 78 ASP A CA 1
ATOM 668 C C . ASP A 1 78 ? -15.899 9.679 24.532 1.00 95.38 78 ASP A C 1
ATOM 670 O O . ASP A 1 78 ? -15.453 9.996 25.636 1.00 95.38 78 ASP A O 1
ATOM 674 N N . THR A 1 79 ? -15.088 9.509 23.480 1.00 95.62 79 THR A N 1
ATOM 675 C CA . THR A 1 79 ? -13.626 9.675 23.539 1.00 95.62 79 THR A CA 1
ATOM 676 C C . THR A 1 79 ? -13.213 11.112 23.864 1.00 95.62 79 THR A C 1
ATOM 678 O O . THR A 1 79 ? -12.192 11.312 24.526 1.00 95.62 79 THR A O 1
ATOM 681 N N . LEU A 1 80 ? -13.977 12.115 23.416 1.00 96.38 80 LEU A N 1
ATOM 682 C CA . LEU A 1 80 ? -13.715 13.523 23.741 1.00 96.38 80 LEU A CA 1
ATOM 683 C C . LEU A 1 80 ? -13.998 13.838 25.216 1.00 96.38 80 LEU A C 1
ATOM 685 O O . LEU A 1 80 ? -13.384 14.749 25.766 1.00 96.38 80 LEU A O 1
ATOM 689 N N . ILE A 1 81 ? -14.906 13.088 25.846 1.00 95.69 81 ILE A N 1
ATOM 690 C CA . ILE A 1 81 ? -15.300 13.260 27.249 1.00 95.69 81 ILE A CA 1
ATOM 691 C C . ILE A 1 81 ? -14.356 12.479 28.169 1.00 95.69 81 ILE A C 1
ATOM 693 O O . ILE A 1 81 ? -13.763 13.045 29.086 1.00 95.69 81 ILE A O 1
ATOM 697 N N . ASP A 1 82 ? -14.199 11.180 27.916 1.00 95.44 82 ASP A N 1
ATOM 698 C CA . ASP A 1 82 ? -13.316 10.288 28.662 1.00 95.44 82 ASP A CA 1
ATOM 699 C C . ASP A 1 82 ? -12.636 9.301 27.714 1.00 95.44 82 ASP A C 1
ATOM 701 O O . ASP A 1 82 ? -13.112 8.195 27.438 1.00 95.44 82 ASP A O 1
ATOM 705 N N . ARG A 1 83 ? -11.458 9.699 27.239 1.00 94.81 83 ARG A N 1
ATOM 706 C CA . ARG A 1 83 ? -10.638 8.879 26.350 1.00 94.81 83 ARG A CA 1
ATOM 707 C C . ARG A 1 83 ? -10.244 7.542 26.974 1.00 94.81 83 ARG A C 1
ATOM 709 O O . ARG A 1 83 ? -10.208 6.536 26.266 1.00 94.81 83 ARG A O 1
ATOM 716 N N . ARG A 1 84 ? -9.913 7.513 28.270 1.00 96.56 84 ARG A N 1
ATOM 717 C CA . ARG A 1 84 ? -9.406 6.297 28.918 1.00 96.56 84 ARG A CA 1
ATOM 718 C C . ARG A 1 84 ? -10.536 5.302 29.138 1.00 96.56 84 ARG A C 1
ATOM 720 O O . ARG A 1 84 ? -10.400 4.153 28.725 1.00 96.56 84 ARG A O 1
ATOM 727 N N . GLY A 1 85 ? -11.650 5.736 29.722 1.00 96.25 85 GLY A N 1
ATOM 728 C CA . GLY A 1 85 ? -12.801 4.864 29.939 1.00 96.25 85 GLY A CA 1
ATOM 729 C C . GLY A 1 85 ? -13.406 4.375 28.627 1.00 96.25 85 GLY A C 1
ATOM 730 O O . GLY A 1 85 ? -13.763 3.203 28.513 1.00 96.25 85 G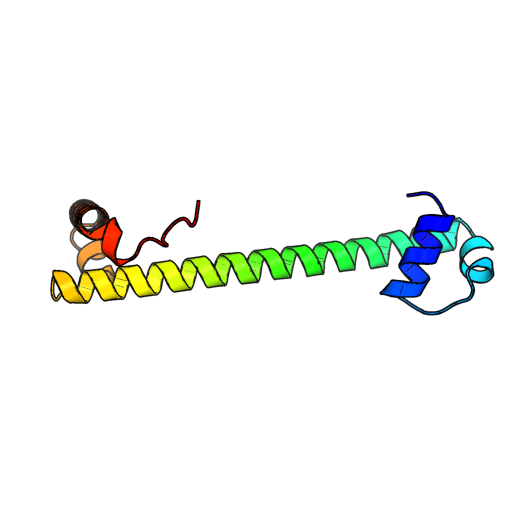LY A O 1
ATOM 731 N N . THR A 1 86 ? -13.442 5.222 27.596 1.00 95.69 86 THR A N 1
ATOM 732 C CA . THR A 1 86 ? -13.914 4.828 26.259 1.00 95.69 86 THR A CA 1
ATOM 733 C C . THR A 1 86 ? -13.009 3.779 25.615 1.00 95.69 86 THR A C 1
ATOM 735 O O . THR A 1 86 ? -13.507 2.791 25.070 1.00 95.69 86 THR A O 1
ATOM 738 N N . PHE A 1 87 ? -11.687 3.914 25.756 1.00 94.31 87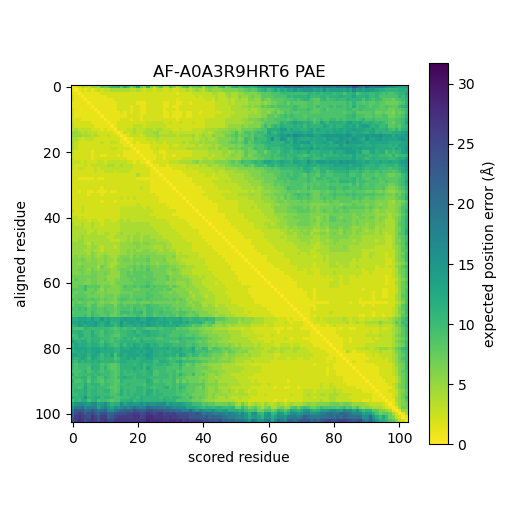 PHE A N 1
ATOM 739 C CA . PHE A 1 87 ? -10.744 2.885 25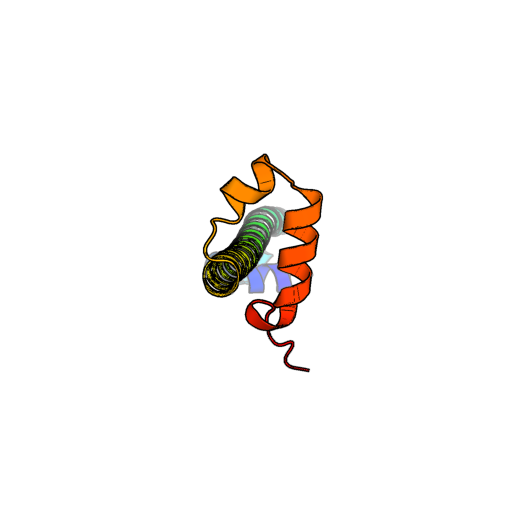.320 1.00 94.31 87 PHE A CA 1
ATOM 740 C C . PHE A 1 87 ? -10.928 1.564 26.089 1.00 94.31 87 PHE A C 1
ATOM 742 O O . PHE A 1 87 ? -10.975 0.493 25.491 1.00 94.31 87 PHE A O 1
ATOM 749 N N . GLU A 1 88 ? -11.095 1.606 27.410 1.00 96.38 88 GLU A N 1
ATOM 750 C CA . GLU A 1 88 ? -11.338 0.394 28.205 1.00 96.38 88 GLU A CA 1
ATOM 751 C C . GLU A 1 88 ? -12.650 -0.301 27.797 1.00 96.38 88 GLU A C 1
ATOM 753 O O . GLU A 1 88 ? -12.693 -1.526 27.666 1.00 96.38 88 GLU A O 1
ATOM 758 N N . ARG A 1 89 ? -13.712 0.466 27.522 1.00 95.81 89 ARG A N 1
ATOM 759 C CA . ARG A 1 89 ? -14.991 -0.052 27.009 1.00 95.81 89 ARG A CA 1
ATOM 760 C C . ARG A 1 89 ? -14.850 -0.725 25.648 1.00 95.81 89 ARG A C 1
ATOM 762 O O . ARG A 1 89 ? -15.429 -1.793 25.459 1.00 95.81 89 ARG A O 1
ATOM 769 N N . VAL A 1 90 ? -14.089 -0.141 24.719 1.00 95.31 90 VAL A N 1
ATOM 770 C CA . VAL A 1 90 ? -13.914 -0.728 23.381 1.00 95.31 90 VAL A CA 1
ATOM 771 C C . VAL A 1 90 ? -13.060 -1.997 23.413 1.00 95.31 90 VAL A C 1
ATOM 773 O O . VAL A 1 90 ? -13.329 -2.935 22.664 1.00 95.31 90 VAL A O 1
ATOM 776 N N . GLN A 1 91 ? -12.084 -2.074 24.327 1.00 94.62 91 GLN A N 1
ATOM 777 C CA . GLN A 1 91 ? -11.298 -3.291 24.556 1.00 94.62 91 GLN A CA 1
ATOM 778 C C . GLN A 1 91 ? -12.141 -4.426 25.150 1.00 94.62 91 GLN A C 1
ATOM 780 O O . GLN A 1 91 ? -11.961 -5.576 24.760 1.00 94.62 91 GLN A O 1
ATOM 785 N N . LYS A 1 92 ? -13.097 -4.123 26.038 1.00 95.81 92 LYS A N 1
ATOM 786 C CA . LYS A 1 92 ? -14.012 -5.135 26.604 1.00 95.81 92 LYS A CA 1
ATOM 787 C C . LYS A 1 92 ? -14.872 -5.835 25.551 1.00 95.81 92 LYS A C 1
ATOM 789 O O . LYS A 1 92 ? -15.271 -6.969 25.770 1.00 95.81 92 LYS A O 1
ATOM 794 N N . ILE A 1 93 ? -15.134 -5.177 24.423 1.00 95.81 93 ILE A N 1
ATOM 795 C CA . ILE A 1 93 ? -15.938 -5.716 23.316 1.00 95.81 93 ILE A CA 1
ATOM 796 C C . ILE A 1 93 ? -15.088 -6.103 22.100 1.00 95.81 93 ILE A C 1
ATOM 798 O O . ILE A 1 93 ? -15.607 -6.213 20.992 1.00 95.81 93 ILE A O 1
ATOM 802 N N . ARG A 1 94 ? -13.772 -6.285 22.283 1.00 93.69 94 ARG A N 1
ATOM 803 C CA . ARG A 1 94 ? -12.817 -6.535 21.192 1.00 93.69 94 ARG A CA 1
ATOM 804 C C . ARG A 1 94 ? -13.211 -7.703 20.292 1.00 93.69 94 ARG A C 1
ATOM 806 O O . ARG A 1 94 ? -13.009 -7.628 19.085 1.00 93.69 94 ARG A O 1
ATOM 813 N N . GLU A 1 95 ? -13.786 -8.752 20.864 1.00 93.38 95 GLU A N 1
ATOM 814 C CA . GLU A 1 95 ? -14.214 -9.952 20.135 1.00 93.38 95 GLU A CA 1
ATOM 815 C C . GLU A 1 95 ? -15.295 -9.669 19.078 1.00 93.38 95 GLU A C 1
ATOM 817 O O . GLU A 1 95 ? -15.391 -10.405 18.103 1.00 93.38 95 GLU A O 1
ATOM 822 N N . LEU A 1 96 ? -16.067 -8.584 19.224 1.00 93.25 96 LEU A N 1
ATOM 823 C CA . LEU A 1 96 ? -17.155 -8.237 18.301 1.00 93.25 96 LEU A CA 1
ATOM 824 C C . LEU A 1 96 ? -16.675 -7.560 17.010 1.00 93.25 96 LEU A C 1
ATOM 826 O O . LEU A 1 96 ? -17.394 -7.554 16.015 1.00 93.25 96 LEU A O 1
ATOM 830 N N . TRP A 1 97 ? -15.483 -6.959 17.018 1.00 92.38 97 TRP A N 1
ATOM 831 C CA . TRP A 1 97 ? -14.991 -6.157 15.890 1.00 92.38 97 TRP A CA 1
ATOM 832 C C . TRP A 1 97 ? -13.586 -6.532 15.421 1.00 92.38 97 TRP A C 1
ATOM 834 O O . TRP A 1 97 ? -13.202 -6.181 14.303 1.00 92.38 97 TRP A O 1
ATOM 844 N N . SER A 1 98 ? -12.813 -7.245 16.242 1.00 88.94 98 SER A N 1
ATOM 845 C CA . SER A 1 98 ? -11.499 -7.740 15.847 1.00 88.94 98 SER A CA 1
ATOM 846 C C . SER A 1 98 ? -11.647 -8.758 14.713 1.00 88.94 98 SER A C 1
ATOM 848 O O . SER A 1 98 ? -12.518 -9.626 14.778 1.00 88.94 98 SER A O 1
ATOM 850 N N . PRO A 1 99 ? -10.797 -8.704 13.675 1.00 83.31 99 PRO A N 1
ATOM 851 C CA . PRO A 1 99 ? -10.780 -9.745 12.660 1.00 83.31 99 PRO A CA 1
ATOM 852 C C . PRO A 1 99 ? -10.439 -11.094 13.307 1.00 83.31 99 PRO A C 1
ATOM 854 O O . PRO A 1 99 ? -9.557 -11.173 14.168 1.00 83.31 99 PRO A O 1
ATOM 857 N N . VAL A 1 100 ? -11.142 -12.150 12.890 1.00 73.31 100 VAL A N 1
ATOM 858 C CA . VAL A 1 100 ? -10.789 -13.526 13.247 1.00 73.31 100 VAL A CA 1
ATOM 859 C C . VAL A 1 100 ? -9.463 -13.824 12.560 1.00 73.31 100 VAL A C 1
ATOM 861 O O . VAL A 1 100 ? -9.388 -13.822 11.331 1.00 73.31 100 VAL A O 1
ATOM 864 N N . LEU A 1 101 ? -8.406 -14.038 13.341 1.00 61.28 101 LEU A N 1
ATOM 865 C CA . LEU A 1 101 ? -7.156 -14.555 12.800 1.00 61.28 101 LEU A CA 1
ATOM 866 C C . LEU A 1 101 ? -7.441 -15.985 12.329 1.00 61.28 101 LEU A C 1
ATOM 868 O O . LEU A 1 101 ? -7.621 -16.884 13.149 1.00 61.28 101 LEU A O 1
ATOM 872 N N . ALA A 1 102 ? -7.554 -16.180 11.015 1.00 51.75 102 ALA A N 1
ATOM 873 C CA . ALA A 1 102 ? -7.490 -17.512 10.437 1.00 51.75 102 ALA A CA 1
ATOM 874 C C . ALA A 1 102 ? -6.055 -18.017 10.657 1.00 51.75 102 ALA A C 1
ATOM 876 O O . ALA A 1 102 ? -5.123 -17.489 10.049 1.00 51.75 102 ALA A O 1
ATOM 877 N N . TYR A 1 103 ? -5.892 -18.937 11.610 1.00 43.78 103 TYR A N 1
ATOM 878 C CA . TYR A 1 103 ? -4.639 -19.647 11.876 1.00 43.78 103 TYR A CA 1
ATOM 879 C C . TYR A 1 103 ? -4.358 -20.690 10.795 1.00 43.78 103 TYR A C 1
ATOM 881 O O . TYR A 1 103 ? -5.332 -21.334 10.339 1.00 43.78 103 TYR A O 1
#

Radius of gyration: 24.83 Å; Cα contacts (8 Å, |Δi|>4): 60; chains: 1; bounding box: 50×33×59 Å

Foldseek 3Di:
DDQLVLLVCCCVQPHVDDSCVLVVDPVVSCVVSVVSVVVVVVVVVVVVVVVVVVVVVQLVVQLQVQLCVPPVDGLVVVCVVPVVVSVVSSVVRCVRRPDDPPD

Organism: Streptococcus mitis (NCBI:txid28037)

Mean predicted aligned error: 5.93 Å